Protein AF-A0A814FS42-F1 (afdb_monomer_lite)

pLDDT: mean 75.24, std 11.7, range [48.12, 96.56]

InterPro domains:
  IPR013122 Polycystin cation channel, PKD1/PKD2 [PF08016] (1-52)
  IPR051223 Polycystin [PTHR10877] (2-88)

Secondary structure (DSSP, 8-state):
-HHHHHTT---HHHHHHH-TTHHHHHHHHHHHIIIIIIHHHHHHHHHHHHHHHHHHHHHHHHHHHHHHHHHHHHHHHHHT-S-HHHHHHHHHHHHHHHHHHHHHHHTHHHHHHHHHHHHHHHHTT-

Structure (mmCIF, N/CA/C/O backbone):
data_AF-A0A814FS42-F1
#
_entry.id   AF-A0A814FS42-F1
#
loop_
_atom_site.group_PDB
_atom_site.id
_atom_site.type_symbol
_atom_site.label_atom_id
_atom_site.label_alt_id
_atom_site.label_comp_id
_atom_site.label_asym_id
_atom_site.label_entity_id
_atom_site.label_seq_id
_atom_site.pdbx_PDB_ins_code
_atom_site.Cartn_x
_atom_site.Cartn_y
_atom_site.Cartn_z
_atom_site.occupancy
_atom_site.B_iso_or_equiv
_atom_site.auth_seq_id
_atom_site.auth_comp_id
_atom_site.auth_asym_id
_atom_site.auth_atom_id
_atom_site.pdbx_PDB_model_num
ATOM 1 N N . MET A 1 1 ? -0.238 0.797 -25.399 1.00 57.72 1 MET A N 1
ATOM 2 C CA . MET A 1 1 ? 1.061 1.499 -25.461 1.00 57.72 1 MET A CA 1
ATOM 3 C C . MET A 1 1 ? 1.673 1.774 -24.086 1.00 57.72 1 MET A C 1
ATOM 5 O O . MET A 1 1 ? 2.532 1.000 -23.703 1.00 57.72 1 MET A O 1
ATOM 9 N N . LEU A 1 2 ? 1.257 2.773 -23.291 1.00 61.62 2 LEU A N 1
ATOM 10 C CA . LEU A 1 2 ? 1.994 3.112 -22.047 1.00 61.62 2 LEU A CA 1
ATOM 11 C C . LEU A 1 2 ? 1.881 2.041 -20.936 1.00 61.62 2 LEU A C 1
ATOM 13 O O . LEU A 1 2 ? 2.862 1.734 -20.269 1.00 61.62 2 LEU A O 1
ATOM 17 N N . PHE A 1 3 ? 0.716 1.395 -20.813 1.00 67.50 3 PHE A N 1
ATOM 18 C CA . PHE A 1 3 ? 0.487 0.284 -19.873 1.00 67.50 3 PHE A CA 1
ATOM 19 C C . PHE A 1 3 ? 1.279 -0.991 -20.226 1.00 67.50 3 PHE A C 1
ATOM 21 O O . PHE A 1 3 ? 1.720 -1.721 -19.343 1.00 67.50 3 PHE A O 1
ATOM 28 N N . GLU A 1 4 ? 1.518 -1.247 -21.517 1.00 71.94 4 GLU A N 1
ATOM 29 C CA . GLU A 1 4 ? 2.319 -2.395 -21.974 1.00 71.94 4 GLU A CA 1
ATOM 30 C C . GLU A 1 4 ? 3.800 -2.221 -21.630 1.00 71.94 4 GLU A C 1
ATOM 32 O O . GLU A 1 4 ? 4.453 -3.186 -21.240 1.00 71.94 4 GLU A O 1
ATOM 37 N N . MET A 1 5 ? 4.305 -0.983 -21.670 1.00 67.38 5 MET A N 1
ATOM 38 C CA . MET A 1 5 ? 5.655 -0.660 -21.200 1.00 67.38 5 MET A CA 1
ATOM 39 C C . MET A 1 5 ? 5.803 -0.903 -19.694 1.00 67.38 5 MET A C 1
ATOM 41 O O . MET A 1 5 ? 6.840 -1.391 -19.253 1.00 67.38 5 MET A O 1
ATOM 45 N N . THR A 1 6 ? 4.758 -0.635 -18.902 1.00 67.81 6 THR A N 1
ATOM 46 C CA . THR A 1 6 ? 4.747 -0.944 -17.461 1.00 67.81 6 THR A CA 1
ATOM 47 C C . THR A 1 6 ? 4.729 -2.453 -17.192 1.00 67.81 6 THR A C 1
ATOM 49 O O . THR A 1 6 ? 5.344 -2.915 -16.237 1.00 67.81 6 THR A O 1
ATOM 52 N N . LEU A 1 7 ? 4.075 -3.226 -18.065 1.00 74.06 7 LEU A N 1
ATOM 53 C CA . LEU A 1 7 ? 4.067 -4.696 -18.074 1.00 74.06 7 LEU A CA 1
ATOM 54 C C . LEU A 1 7 ? 5.338 -5.319 -18.675 1.00 74.06 7 LEU A C 1
ATOM 56 O O . LEU A 1 7 ? 5.391 -6.536 -18.846 1.00 74.06 7 LEU A O 1
ATOM 60 N N . MET A 1 8 ? 6.352 -4.513 -19.009 1.00 65.88 8 MET A N 1
ATOM 61 C CA . MET A 1 8 ? 7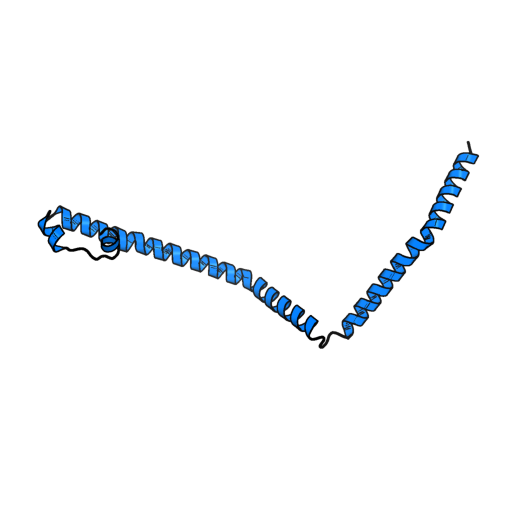.606 -4.974 -19.612 1.00 65.88 8 MET A CA 1
ATOM 62 C C . MET A 1 8 ? 7.444 -5.592 -21.019 1.00 65.88 8 MET A C 1
ATOM 64 O O . MET A 1 8 ? 8.339 -6.280 -21.501 1.00 65.88 8 MET A O 1
ATOM 68 N N . LYS A 1 9 ? 6.325 -5.336 -21.713 1.00 68.06 9 LYS A N 1
ATOM 69 C CA . LYS A 1 9 ? 6.162 -5.645 -23.143 1.00 68.06 9 LYS A CA 1
ATOM 70 C C . LYS A 1 9 ? 6.632 -4.450 -23.967 1.00 68.06 9 LYS A C 1
ATOM 72 O O . LYS A 1 9 ? 5.834 -3.593 -24.339 1.00 68.06 9 LYS 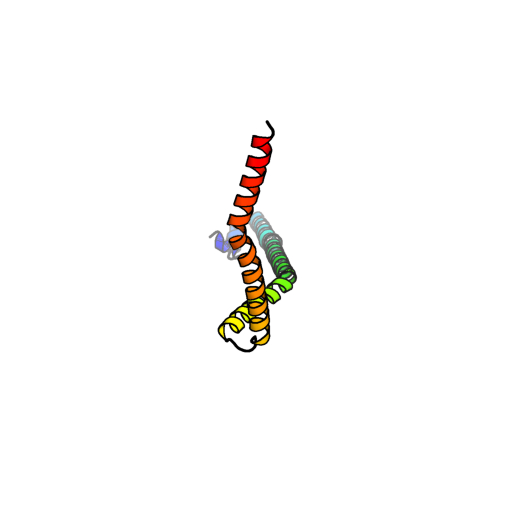A O 1
ATOM 77 N N . PHE A 1 10 ? 7.925 -4.400 -24.257 1.00 71.19 10 PHE A N 1
ATOM 78 C CA . PHE A 1 10 ? 8.509 -3.458 -25.214 1.00 71.19 10 PHE A CA 1
ATOM 79 C C . PHE A 1 10 ? 9.312 -4.219 -26.270 1.00 71.19 10 PHE A C 1
ATOM 81 O O . PHE A 1 10 ? 9.833 -5.307 -26.019 1.00 71.19 10 PHE A O 1
ATOM 88 N N . ASP A 1 11 ? 9.404 -3.631 -27.458 1.00 72.19 11 ASP A N 1
ATOM 89 C CA . ASP A 1 11 ? 10.219 -4.146 -28.550 1.00 72.19 11 ASP A CA 1
ATOM 90 C C . ASP A 1 11 ? 11.618 -3.519 -28.472 1.00 72.19 11 ASP A C 1
ATOM 92 O O . ASP A 1 11 ? 11.810 -2.338 -28.763 1.00 72.19 11 ASP A O 1
ATOM 96 N N . VAL A 1 12 ? 12.594 -4.310 -28.020 1.00 69.31 12 VAL A N 1
ATOM 97 C CA . VAL A 1 12 ? 13.993 -3.875 -27.856 1.00 69.31 12 VAL A CA 1
ATOM 98 C C . VAL A 1 12 ? 14.631 -3.528 -29.203 1.00 69.31 12 VAL A C 1
ATOM 100 O O . VAL A 1 12 ? 15.499 -2.658 -29.264 1.00 69.31 12 VAL A O 1
ATOM 103 N N . TYR A 1 13 ? 14.188 -4.169 -30.287 1.00 75.38 13 TYR A N 1
ATOM 104 C CA . TYR A 1 13 ? 14.771 -3.984 -31.613 1.00 75.38 13 TYR A CA 1
ATOM 105 C C . TYR A 1 13 ? 14.436 -2.607 -32.184 1.00 75.38 13 TYR A C 1
ATOM 107 O O . TYR A 1 13 ? 15.315 -1.949 -32.729 1.00 75.38 13 TYR A O 1
ATOM 115 N N . GLN A 1 14 ? 13.211 -2.123 -31.962 1.00 74.00 14 GLN A N 1
ATOM 116 C CA . GLN A 1 14 ? 12.804 -0.774 -32.374 1.00 74.00 14 GLN A CA 1
ATOM 117 C C . GLN A 1 14 ? 13.556 0.327 -31.613 1.00 74.00 14 GLN A C 1
ATOM 119 O O . GLN A 1 14 ? 13.770 1.414 -32.142 1.00 74.00 14 GLN A O 1
ATOM 124 N N . LEU A 1 15 ? 13.974 0.055 -30.373 1.00 72.50 15 LEU A N 1
ATOM 125 C CA . LEU A 1 15 ? 14.711 1.020 -29.560 1.00 72.50 15 LEU A CA 1
ATOM 126 C C . LEU A 1 15 ? 16.191 1.119 -29.963 1.00 72.50 15 LEU A C 1
ATOM 128 O O . LEU A 1 15 ? 16.752 2.211 -29.957 1.00 72.50 15 LEU A O 1
ATOM 132 N N . LEU A 1 16 ? 16.802 -0.011 -30.332 1.00 73.94 16 LEU A N 1
ATOM 133 C CA . LEU A 1 16 ? 18.165 -0.072 -30.874 1.00 73.94 16 LEU A CA 1
ATOM 134 C C . LEU A 1 16 ? 18.281 0.587 -32.252 1.00 73.94 16 LEU A C 1
ATOM 136 O O . LEU A 1 16 ? 19.312 1.184 -32.546 1.00 73.94 16 LEU A O 1
ATOM 140 N N . ASP A 1 17 ? 17.235 0.475 -33.073 1.00 78.56 17 ASP A N 1
ATOM 141 C CA . ASP A 1 17 ? 17.191 1.050 -34.422 1.00 78.56 17 ASP A CA 1
ATOM 142 C C . ASP A 1 17 ? 17.052 2.586 -34.401 1.00 78.56 17 ASP A C 1
ATOM 144 O O . ASP A 1 17 ? 17.532 3.271 -35.301 1.00 78.56 17 ASP A O 1
ATOM 148 N N . ALA A 1 18 ? 16.443 3.144 -33.346 1.00 78.44 18 ALA A N 1
ATOM 149 C CA . ALA A 1 18 ? 16.270 4.588 -33.183 1.00 78.44 18 ALA A CA 1
ATOM 150 C C . ALA A 1 18 ? 17.539 5.301 -32.678 1.00 78.44 18 ALA A C 1
ATOM 152 O O . ALA A 1 18 ? 17.961 6.289 -33.276 1.00 78.44 18 ALA A O 1
ATOM 153 N N . ASP A 1 19 ? 18.142 4.822 -31.581 1.00 77.81 19 ASP A N 1
ATOM 154 C CA . ASP A 1 19 ? 19.446 5.304 -31.109 1.00 77.81 19 ASP A CA 1
ATOM 155 C C . ASP A 1 19 ? 20.214 4.183 -30.375 1.00 77.81 19 ASP A C 1
ATOM 157 O O . ASP A 1 19 ? 19.777 3.720 -29.311 1.00 77.81 19 ASP A O 1
ATOM 161 N N . PRO A 1 20 ? 21.377 3.753 -30.895 1.00 79.44 20 PRO A N 1
ATOM 162 C CA . PRO A 1 20 ? 22.090 2.581 -30.395 1.00 79.44 20 PRO A CA 1
ATOM 163 C C . PRO A 1 20 ? 22.791 2.794 -29.045 1.00 79.44 20 PRO A C 1
ATOM 165 O O . PRO A 1 20 ? 23.219 1.815 -28.435 1.00 79.44 20 PRO A O 1
ATOM 168 N N . ILE A 1 21 ? 22.928 4.035 -28.563 1.00 81.44 21 ILE A N 1
ATOM 169 C CA . ILE A 1 21 ? 23.616 4.345 -27.298 1.00 81.44 21 ILE A CA 1
ATOM 170 C C . ILE A 1 21 ? 22.616 4.834 -26.252 1.00 81.44 21 ILE A C 1
ATOM 172 O O . ILE A 1 21 ? 22.578 4.318 -25.133 1.00 81.44 21 ILE A O 1
ATOM 176 N N . LEU A 1 22 ? 21.789 5.817 -26.603 1.00 82.75 22 LEU A N 1
ATOM 177 C CA . LEU A 1 22 ? 20.853 6.433 -25.670 1.00 82.75 22 LEU A CA 1
ATOM 178 C C . LEU A 1 22 ? 19.672 5.502 -25.357 1.00 82.75 22 LEU A C 1
ATOM 180 O O . LEU A 1 22 ? 19.218 5.453 -24.212 1.00 82.75 22 LEU A O 1
ATOM 184 N N . GLY A 1 23 ? 19.229 4.709 -26.339 1.00 81.50 23 GLY A N 1
ATOM 185 C CA . GLY A 1 23 ? 18.145 3.737 -26.190 1.00 81.50 23 GLY A CA 1
ATOM 186 C C . GLY A 1 23 ? 18.403 2.719 -25.070 1.00 81.50 23 GLY A C 1
ATOM 187 O O . GLY A 1 23 ? 17.636 2.681 -24.103 1.00 81.50 23 GLY A O 1
ATOM 188 N N . PRO A 1 24 ? 19.502 1.941 -25.123 1.00 83.31 24 PRO A N 1
ATOM 189 C CA . PRO A 1 24 ? 19.842 0.965 -24.085 1.00 83.31 24 PRO A CA 1
ATOM 190 C C . PRO A 1 24 ? 20.033 1.577 -22.690 1.00 83.31 24 PRO A C 1
ATOM 192 O O . PRO A 1 24 ? 19.652 0.963 -21.694 1.00 83.31 24 PRO A O 1
ATOM 195 N N . ILE A 1 25 ? 20.587 2.793 -22.599 1.00 87.94 25 ILE A N 1
ATOM 196 C CA . ILE A 1 25 ? 20.815 3.484 -21.320 1.00 87.94 25 ILE A CA 1
ATOM 197 C C . ILE A 1 25 ? 19.487 3.897 -20.682 1.00 87.94 25 ILE A C 1
ATOM 199 O O . ILE A 1 25 ? 19.227 3.559 -19.525 1.00 87.94 25 ILE A O 1
ATOM 203 N N . CYS A 1 26 ? 18.624 4.593 -21.427 1.00 85.00 26 CYS A N 1
ATOM 204 C CA . CYS A 1 26 ? 17.305 4.998 -20.940 1.00 85.00 26 CYS A CA 1
ATOM 205 C C . CYS A 1 26 ? 16.453 3.784 -20.561 1.00 85.00 26 CYS A C 1
ATOM 207 O O . CYS A 1 26 ? 15.763 3.796 -19.543 1.00 85.00 26 CYS A O 1
ATOM 209 N N . PHE A 1 27 ? 16.556 2.714 -21.342 1.00 83.38 27 PHE A N 1
ATOM 210 C CA . PHE A 1 27 ? 15.885 1.455 -21.081 1.00 83.38 27 PHE A CA 1
ATOM 211 C C . PHE A 1 27 ? 16.369 0.761 -19.804 1.00 83.38 27 PHE A C 1
ATOM 213 O O . PHE A 1 27 ? 15.558 0.356 -18.970 1.00 83.38 27 PHE A O 1
ATOM 220 N N . SER A 1 28 ? 17.686 0.674 -19.612 1.00 85.75 28 SER A N 1
ATOM 221 C CA . SER A 1 28 ? 18.271 0.101 -18.401 1.00 85.75 28 SER A CA 1
ATOM 222 C C . SER A 1 28 ? 17.885 0.904 -17.161 1.00 85.75 28 SER A C 1
ATOM 224 O O . SER A 1 28 ? 17.569 0.312 -16.131 1.00 85.75 28 SER A O 1
ATOM 226 N N . LEU A 1 29 ? 17.885 2.237 -17.246 1.00 88.31 29 LEU A N 1
ATOM 227 C CA . LEU A 1 29 ? 17.450 3.101 -16.149 1.00 88.31 29 LEU A CA 1
ATOM 228 C C . LEU A 1 29 ? 15.959 2.928 -15.856 1.00 88.31 29 LEU A C 1
ATOM 230 O O . LEU A 1 29 ? 15.584 2.812 -14.695 1.00 88.31 29 LEU A O 1
ATOM 234 N N . PHE A 1 30 ? 15.119 2.834 -16.888 1.00 85.69 30 PHE A N 1
ATOM 235 C CA . PHE A 1 30 ? 13.687 2.596 -16.727 1.00 85.69 30 PHE A CA 1
ATOM 236 C C . PHE A 1 30 ? 13.403 1.258 -16.031 1.00 85.69 30 PHE A C 1
ATOM 238 O O . PHE A 1 30 ? 12.671 1.225 -15.040 1.00 85.69 30 PHE A O 1
ATOM 245 N N . ILE A 1 31 ? 14.029 0.166 -16.487 1.00 85.69 31 ILE A N 1
ATOM 246 C CA . ILE A 1 31 ? 13.919 -1.139 -15.820 1.00 85.69 31 ILE A CA 1
ATOM 247 C C . ILE A 1 31 ? 14.428 -1.046 -14.388 1.00 85.69 31 ILE A C 1
ATOM 249 O O . ILE A 1 31 ? 13.774 -1.557 -13.480 1.00 85.69 31 ILE A O 1
ATOM 253 N N . PHE A 1 32 ? 15.564 -0.384 -14.168 1.00 89.69 32 PHE A N 1
ATOM 254 C CA . PHE A 1 32 ? 16.123 -0.242 -12.835 1.00 89.69 32 PHE A CA 1
ATOM 255 C C . PHE A 1 32 ? 15.145 0.473 -11.892 1.00 89.69 32 PHE A C 1
ATOM 257 O O . PHE A 1 32 ? 14.862 -0.009 -10.797 1.00 89.69 32 PHE A O 1
ATOM 264 N N . THR A 1 33 ? 14.553 1.583 -12.329 1.00 88.56 33 THR A N 1
ATOM 265 C CA . THR A 1 33 ? 13.570 2.322 -11.536 1.00 88.56 33 THR A CA 1
ATOM 266 C C . THR A 1 33 ? 12.316 1.489 -11.263 1.00 88.56 33 THR A C 1
ATOM 268 O O . THR A 1 33 ? 11.897 1.387 -10.112 1.00 88.56 33 THR A O 1
ATOM 271 N N . ILE A 1 34 ? 11.727 0.840 -12.268 1.00 87.25 34 ILE A N 1
ATOM 272 C CA . ILE A 1 34 ? 10.489 0.069 -12.071 1.00 87.25 34 ILE A CA 1
ATOM 273 C C . ILE A 1 34 ? 10.730 -1.176 -11.204 1.00 87.25 34 ILE A C 1
ATOM 275 O O . ILE A 1 34 ? 9.987 -1.435 -10.255 1.00 87.25 34 ILE A O 1
ATOM 279 N N . VAL A 1 35 ? 11.779 -1.945 -11.490 1.00 85.44 35 VAL A N 1
ATOM 280 C CA . VAL A 1 35 ? 12.036 -3.210 -10.793 1.00 85.44 35 VAL A CA 1
ATOM 281 C C . VAL A 1 35 ? 12.610 -2.973 -9.403 1.00 85.44 35 VAL A C 1
ATOM 283 O O . VAL A 1 35 ? 12.168 -3.616 -8.461 1.00 85.44 35 VAL A O 1
ATOM 286 N N . PHE A 1 36 ? 13.563 -2.058 -9.228 1.00 87.50 36 PHE A N 1
ATOM 287 C CA . PHE A 1 36 ? 14.202 -1.886 -7.922 1.00 87.50 36 PHE A CA 1
ATOM 288 C C . PHE A 1 36 ? 13.505 -0.844 -7.061 1.00 87.50 36 PHE A C 1
ATOM 290 O O . PHE A 1 36 ? 13.334 -1.082 -5.870 1.00 87.50 36 PHE A O 1
ATOM 297 N N . VAL A 1 37 ? 13.075 0.289 -7.617 1.00 90.94 37 VAL A N 1
ATOM 298 C CA . VAL A 1 37 ? 12.454 1.350 -6.809 1.00 90.94 37 VAL A CA 1
ATOM 299 C C . VAL A 1 37 ? 10.972 1.061 -6.612 1.00 90.94 37 VAL A C 1
ATOM 301 O O . VAL A 1 37 ? 10.519 0.957 -5.471 1.00 90.94 37 VAL A O 1
ATOM 304 N N . CYS A 1 38 ? 10.215 0.866 -7.696 1.00 89.88 38 CYS A N 1
ATOM 305 C CA . CYS A 1 38 ? 8.769 0.683 -7.580 1.00 89.88 38 CYS A CA 1
ATOM 306 C C . CYS A 1 38 ? 8.407 -0.639 -6.890 1.00 89.88 38 CYS A C 1
ATOM 308 O O . CYS A 1 38 ? 7.633 -0.601 -5.935 1.00 89.88 38 CYS A O 1
ATOM 310 N N . MET A 1 39 ? 8.975 -1.791 -7.280 1.00 89.00 39 MET A N 1
ATOM 311 C CA . MET A 1 39 ? 8.628 -3.055 -6.599 1.00 89.00 39 MET A CA 1
ATOM 312 C C . MET A 1 39 ? 9.041 -3.060 -5.129 1.00 89.00 39 MET A C 1
ATOM 314 O O . MET A 1 39 ? 8.256 -3.491 -4.288 1.00 89.00 39 MET A O 1
ATOM 318 N N . THR A 1 40 ? 10.224 -2.544 -4.782 1.00 92.25 40 THR A N 1
ATOM 319 C CA . THR A 1 40 ? 10.651 -2.483 -3.373 1.00 92.25 40 THR A CA 1
ATOM 320 C C . THR A 1 40 ? 9.741 -1.569 -2.557 1.00 92.25 40 THR A C 1
ATOM 322 O O . THR A 1 40 ? 9.385 -1.910 -1.428 1.00 92.25 40 THR A O 1
ATOM 325 N N . MET A 1 41 ? 9.294 -0.447 -3.127 1.00 94.06 41 MET A N 1
ATOM 326 C CA . MET A 1 41 ? 8.312 0.428 -2.488 1.00 94.06 41 MET A CA 1
ATOM 327 C C . MET A 1 41 ? 6.964 -0.281 -2.301 1.00 94.06 41 MET A C 1
ATOM 329 O O . MET A 1 41 ? 6.417 -0.253 -1.200 1.00 94.06 41 MET A O 1
ATOM 333 N N . PHE A 1 42 ? 6.455 -0.977 -3.322 1.00 93.25 42 PHE A N 1
ATOM 334 C CA . PHE A 1 42 ? 5.215 -1.750 -3.210 1.00 93.25 42 PHE A CA 1
ATOM 335 C C . PHE A 1 42 ? 5.312 -2.847 -2.147 1.00 93.25 42 PHE A C 1
ATOM 337 O O . PHE A 1 42 ? 4.428 -2.951 -1.298 1.00 93.25 42 PHE A O 1
ATOM 344 N N . ILE A 1 43 ? 6.396 -3.625 -2.142 1.00 94.06 43 ILE A N 1
ATOM 345 C CA . ILE A 1 43 ? 6.631 -4.676 -1.143 1.00 94.06 43 ILE A CA 1
ATOM 346 C C . ILE A 1 43 ? 6.697 -4.069 0.261 1.00 94.06 43 ILE A C 1
ATOM 348 O O . ILE A 1 43 ? 6.104 -4.615 1.191 1.00 94.06 43 ILE A O 1
ATOM 352 N N . THR A 1 44 ? 7.365 -2.924 0.416 1.00 96.56 44 THR A N 1
ATOM 353 C CA . THR A 1 44 ? 7.463 -2.219 1.701 1.00 96.56 44 THR A CA 1
ATOM 354 C C . THR A 1 44 ? 6.089 -1.779 2.191 1.00 96.56 44 THR A C 1
ATOM 356 O O . THR A 1 44 ? 5.729 -2.078 3.326 1.00 96.56 44 THR A O 1
ATOM 359 N N . ILE A 1 45 ? 5.288 -1.144 1.331 1.00 95.56 45 ILE A N 1
ATOM 360 C CA . ILE A 1 45 ? 3.933 -0.696 1.670 1.00 95.56 45 ILE A CA 1
ATOM 361 C C . ILE A 1 45 ? 3.048 -1.887 2.043 1.00 95.56 45 ILE A C 1
ATOM 363 O O . ILE A 1 45 ? 2.366 -1.842 3.065 1.00 95.56 45 ILE A O 1
ATOM 367 N N . ILE A 1 46 ? 3.054 -2.962 1.252 1.00 95.62 46 ILE A N 1
ATOM 368 C CA . ILE A 1 46 ? 2.250 -4.161 1.531 1.00 95.62 46 ILE A CA 1
ATOM 369 C C . ILE A 1 46 ? 2.672 -4.784 2.865 1.00 95.62 46 ILE A C 1
ATOM 371 O O . ILE A 1 46 ? 1.820 -5.102 3.694 1.00 95.62 46 ILE A O 1
ATOM 375 N N . SER A 1 47 ? 3.978 -4.925 3.093 1.00 94.31 47 SER A N 1
ATOM 376 C CA . SER A 1 47 ? 4.528 -5.483 4.330 1.00 94.31 47 SER A CA 1
ATOM 377 C C . SER A 1 47 ? 4.166 -4.634 5.549 1.00 94.31 47 SER A C 1
ATOM 379 O O . SER A 1 47 ? 3.758 -5.173 6.581 1.00 94.31 47 SER A O 1
ATOM 381 N N . ASP A 1 48 ? 4.247 -3.309 5.435 1.00 95.19 48 ASP A N 1
ATOM 382 C CA . ASP A 1 48 ? 3.917 -2.403 6.530 1.00 95.19 48 ASP A CA 1
ATOM 383 C C . ASP A 1 48 ? 2.417 -2.418 6.849 1.00 95.19 48 ASP A C 1
ATOM 385 O O . ASP A 1 48 ? 2.033 -2.615 8.001 1.00 95.19 48 ASP A O 1
ATOM 389 N N . ASN A 1 49 ? 1.557 -2.378 5.827 1.00 94.75 49 ASN A N 1
ATOM 390 C CA . ASN A 1 49 ? 0.113 -2.551 6.006 1.00 94.75 49 ASN A CA 1
ATOM 391 C C . ASN A 1 49 ? -0.220 -3.901 6.655 1.00 94.75 49 ASN A C 1
ATOM 393 O O . ASN A 1 49 ? -1.036 -3.969 7.576 1.00 94.75 49 ASN A O 1
ATOM 397 N N . PHE A 1 50 ? 0.441 -4.980 6.234 1.00 90.88 50 PHE A N 1
ATOM 398 C CA . PHE A 1 50 ? 0.232 -6.295 6.833 1.00 90.88 50 PHE A CA 1
ATOM 399 C C . PHE A 1 50 ? 0.669 -6.332 8.304 1.00 90.88 50 PHE A C 1
ATOM 401 O O . PHE A 1 50 ? -0.020 -6.919 9.141 1.00 90.88 50 PHE A O 1
ATOM 408 N N . ARG A 1 51 ? 1.779 -5.667 8.658 1.00 91.25 51 ARG A N 1
ATOM 409 C CA . ARG A 1 51 ? 2.222 -5.513 10.056 1.00 91.25 51 ARG A CA 1
ATOM 410 C C . ARG A 1 51 ? 1.220 -4.711 10.879 1.00 91.25 51 ARG A C 1
ATOM 412 O O . ARG A 1 51 ? 0.907 -5.130 11.992 1.00 91.25 51 ARG A O 1
ATOM 419 N N . VAL A 1 52 ? 0.689 -3.616 10.338 1.00 90.88 52 VAL A N 1
ATOM 420 C CA . VAL A 1 52 ? -0.338 -2.787 10.988 1.00 90.88 52 VAL A CA 1
ATOM 421 C C . VAL A 1 52 ? -1.586 -3.620 11.275 1.00 90.88 52 VAL A C 1
ATOM 423 O O . VAL A 1 52 ? -2.023 -3.693 12.422 1.00 90.88 52 VAL A O 1
ATOM 426 N N . VAL A 1 53 ? -2.121 -4.328 10.276 1.00 87.69 53 VAL A N 1
ATOM 427 C CA . VAL A 1 53 ? -3.296 -5.201 10.446 1.00 87.69 53 VAL A CA 1
ATOM 428 C C . VAL A 1 53 ? -3.018 -6.312 11.458 1.00 87.69 53 VAL A C 1
ATOM 430 O O . VAL A 1 53 ? -3.814 -6.532 12.369 1.00 87.69 53 VAL A O 1
ATOM 433 N N . ARG A 1 54 ? -1.865 -6.983 11.365 1.00 83.69 54 ARG A N 1
ATOM 434 C CA . ARG A 1 54 ? -1.490 -8.049 12.304 1.00 83.69 54 ARG A CA 1
ATOM 435 C C . ARG A 1 54 ? -1.361 -7.543 13.740 1.00 83.69 54 ARG A C 1
ATOM 437 O O . ARG A 1 54 ? -1.752 -8.251 14.666 1.00 83.69 54 ARG A O 1
ATOM 444 N N . ASN A 1 55 ? -0.817 -6.348 13.942 1.00 83.00 55 ASN A N 1
ATOM 445 C CA . ASN A 1 55 ? -0.718 -5.740 15.265 1.00 83.00 55 ASN A CA 1
ATOM 446 C C . ASN A 1 55 ? -2.100 -5.351 15.795 1.00 83.00 55 ASN A C 1
ATOM 448 O O . ASN A 1 55 ? -2.406 -5.669 16.940 1.00 83.00 55 ASN A O 1
ATOM 452 N N . ASN A 1 56 ? -2.963 -4.773 14.956 1.00 77.12 56 ASN A N 1
ATOM 453 C CA . ASN A 1 56 ? -4.349 -4.487 15.322 1.00 77.12 56 ASN A CA 1
ATOM 454 C C . ASN A 1 56 ? -5.109 -5.758 15.728 1.00 77.12 56 ASN A C 1
ATOM 456 O O . ASN A 1 56 ? -5.816 -5.734 16.724 1.00 77.12 56 ASN A O 1
ATOM 460 N N . LEU A 1 57 ? -4.914 -6.892 15.047 1.00 70.25 57 LEU A N 1
ATOM 461 C CA . LEU A 1 57 ? -5.503 -8.178 15.450 1.00 70.25 57 LEU A CA 1
ATOM 462 C C . LEU A 1 57 ? -4.962 -8.695 16.792 1.00 70.25 57 LEU A C 1
ATOM 464 O O . LEU A 1 57 ? -5.709 -9.271 17.576 1.00 70.25 57 LEU A O 1
ATOM 468 N N . LYS A 1 58 ? -3.675 -8.478 17.093 1.00 62.69 58 LYS A N 1
ATOM 469 C CA . LYS A 1 58 ? -3.105 -8.825 18.407 1.00 62.69 58 LYS A CA 1
ATOM 470 C C . LYS A 1 58 ? -3.684 -7.965 19.534 1.00 62.69 58 LYS A C 1
ATOM 472 O O . LYS A 1 58 ? -3.952 -8.496 20.604 1.00 62.69 58 LYS A O 1
ATOM 477 N N . PHE A 1 59 ? -3.911 -6.672 19.296 1.00 59.38 59 PHE A N 1
ATOM 478 C CA . PHE A 1 59 ? -4.612 -5.800 20.248 1.00 59.38 59 PHE A CA 1
ATOM 479 C C . PHE A 1 59 ? -6.110 -6.146 20.349 1.00 59.38 59 PHE A C 1
ATOM 481 O O . PHE A 1 59 ? -6.674 -6.147 21.442 1.00 59.38 59 PHE A O 1
ATOM 488 N N . ASN A 1 60 ? -6.733 -6.533 19.233 1.00 54.09 60 ASN A N 1
ATOM 489 C CA . ASN A 1 60 ? -8.135 -6.940 19.156 1.00 54.09 60 ASN A CA 1
ATOM 490 C C . ASN A 1 60 ? -8.401 -8.382 19.603 1.00 54.09 60 ASN A C 1
ATOM 492 O O . ASN A 1 60 ? -9.561 -8.757 19.695 1.00 54.09 60 ASN A O 1
ATOM 496 N N . HIS A 1 61 ? -7.397 -9.179 19.980 1.00 55.03 61 HIS A N 1
ATOM 497 C CA . HIS A 1 61 ? -7.635 -10.500 20.580 1.00 55.03 61 HIS A CA 1
ATOM 498 C C . HIS A 1 61 ? -8.493 -10.402 21.859 1.00 55.03 61 HIS A C 1
ATOM 500 O O . HIS A 1 61 ? -9.303 -11.282 22.150 1.00 55.03 61 HIS A O 1
ATOM 506 N N . ASN A 1 62 ? -8.387 -9.279 22.581 1.00 56.91 62 ASN A N 1
ATOM 507 C CA . ASN A 1 62 ? -9.277 -8.944 23.695 1.00 56.91 62 ASN A CA 1
ATOM 508 C C . ASN A 1 62 ? -10.700 -8.566 23.238 1.00 56.91 62 ASN A C 1
ATOM 510 O O . ASN A 1 62 ? -11.653 -8.781 23.985 1.00 56.91 62 ASN A O 1
ATOM 514 N N . HIS A 1 63 ? -10.860 -8.011 22.033 1.00 58.12 63 HIS A N 1
ATOM 515 C CA . HIS A 1 63 ? -12.153 -7.695 21.416 1.00 58.12 63 HIS A CA 1
ATOM 516 C C . HIS A 1 63 ? -12.835 -8.941 20.830 1.00 58.12 63 HIS A C 1
ATOM 518 O O . HIS A 1 63 ? -14.037 -9.102 21.013 1.00 58.12 63 HIS A O 1
ATOM 524 N N . ASP A 1 64 ? -12.097 -9.863 20.211 1.00 60.03 64 ASP A N 1
ATOM 525 C CA . ASP A 1 64 ? -12.650 -11.109 19.660 1.00 60.03 64 ASP A CA 1
ATOM 526 C C . ASP A 1 64 ? -13.232 -11.998 20.772 1.00 60.03 64 ASP A C 1
ATOM 528 O O . ASP A 1 64 ? -14.340 -12.522 20.648 1.00 60.03 64 ASP A O 1
ATOM 532 N N . GLN A 1 65 ? -12.552 -12.079 21.923 1.00 62.41 65 GLN A N 1
ATOM 533 C CA . GLN A 1 65 ? -13.080 -12.719 23.137 1.00 62.41 65 GLN A CA 1
ATOM 534 C C . GLN A 1 65 ? -14.387 -12.063 23.619 1.00 62.41 65 GLN A C 1
ATOM 536 O O . GLN A 1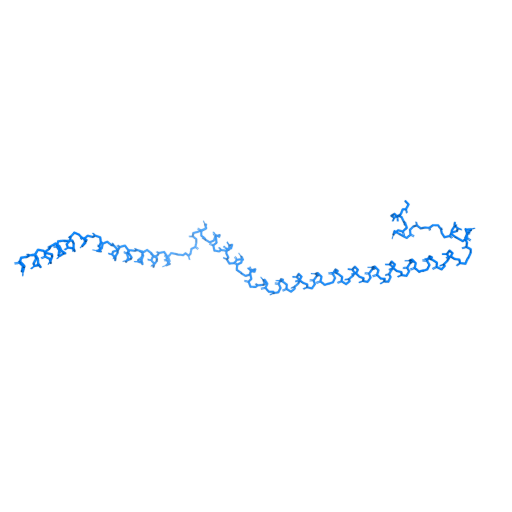 65 ? -15.307 -12.755 24.059 1.00 62.41 65 GLN A O 1
ATOM 541 N N . GLN A 1 66 ? -14.491 -10.734 23.529 1.00 64.00 66 GLN A N 1
ATOM 542 C CA . GLN A 1 66 ? -15.702 -10.001 23.906 1.00 64.00 66 GLN A CA 1
ATOM 543 C C . GLN A 1 66 ? -16.844 -10.219 22.911 1.00 64.00 66 GLN A C 1
ATOM 545 O O . GLN A 1 66 ? -17.979 -10.411 23.339 1.00 64.00 66 GLN A O 1
ATOM 550 N N . ILE A 1 67 ? -16.563 -10.248 21.606 1.00 73.50 67 ILE A N 1
ATOM 551 C CA . ILE A 1 67 ? -17.575 -10.469 20.565 1.00 73.50 67 ILE A CA 1
ATOM 552 C C . ILE A 1 67 ? -18.139 -11.891 20.666 1.00 73.50 67 ILE A C 1
ATOM 554 O O . ILE A 1 67 ? -19.357 -12.064 20.629 1.00 73.50 67 ILE A O 1
ATOM 558 N N . VAL A 1 68 ? -17.292 -12.903 20.885 1.00 76.38 68 VAL A N 1
ATOM 559 C CA . VAL A 1 68 ? -17.745 -14.291 21.080 1.00 76.38 68 VAL A CA 1
ATOM 560 C C . VAL A 1 68 ? -18.572 -14.427 22.361 1.00 76.38 68 VAL A C 1
ATOM 562 O O . VAL A 1 68 ? -19.640 -15.035 22.327 1.00 76.38 68 VAL A O 1
ATOM 565 N N . ARG A 1 69 ? -18.155 -13.802 23.474 1.00 73.62 69 ARG A N 1
ATOM 566 C CA . ARG A 1 69 ? -18.957 -13.754 24.714 1.00 73.62 69 ARG A CA 1
ATOM 567 C C . ARG A 1 69 ? -20.288 -13.028 24.513 1.00 73.62 69 ARG A C 1
ATOM 569 O O . ARG A 1 69 ? -21.305 -13.482 25.024 1.00 73.62 69 ARG A O 1
ATOM 576 N N . PHE A 1 70 ? -20.314 -11.938 23.749 1.00 77.06 70 PHE A N 1
ATOM 577 C CA . PHE A 1 70 ? -21.542 -11.210 23.428 1.00 77.06 70 PHE A CA 1
ATOM 578 C C . PHE A 1 70 ? -22.502 -12.057 22.583 1.00 77.06 70 PHE A C 1
ATOM 580 O O . PHE A 1 70 ? -23.696 -12.120 22.882 1.00 77.06 70 PHE A O 1
ATOM 587 N N . MET A 1 71 ? -21.986 -12.756 21.567 1.00 82.19 71 MET A N 1
ATOM 588 C CA . MET A 1 71 ? -22.777 -13.685 20.758 1.00 82.19 71 MET A CA 1
ATOM 589 C C . MET A 1 71 ? -23.298 -14.859 21.595 1.00 82.19 71 MET A C 1
ATOM 591 O O . MET A 1 71 ? -24.486 -15.168 21.517 1.00 82.19 71 MET A O 1
ATOM 595 N N . PHE A 1 72 ? -22.462 -15.454 22.450 1.00 80.44 72 PHE A N 1
ATOM 596 C CA . PHE A 1 72 ? -22.857 -16.546 23.343 1.00 80.44 72 PHE A CA 1
ATOM 597 C C . PHE A 1 72 ? -23.936 -16.107 24.341 1.00 80.44 72 PHE A C 1
ATOM 599 O O . PHE A 1 72 ? -24.969 -16.761 24.455 1.00 80.44 72 PHE A O 1
ATOM 606 N N . ASN A 1 73 ? -23.773 -14.940 24.971 1.00 76.88 73 ASN A N 1
ATOM 607 C CA . ASN A 1 73 ? -24.764 -14.372 25.889 1.00 76.88 73 ASN A CA 1
ATOM 608 C C . ASN A 1 73 ? -26.104 -14.084 25.196 1.00 76.88 73 ASN A C 1
ATOM 610 O O . ASN A 1 73 ? -27.166 -14.270 25.790 1.00 76.88 73 ASN A O 1
ATOM 614 N N . LYS A 1 74 ? -26.085 -13.636 23.935 1.00 80.06 74 LYS A N 1
ATOM 615 C CA . LYS A 1 74 ? -27.308 -13.380 23.163 1.00 80.06 74 LYS A CA 1
ATOM 616 C C . LYS A 1 74 ? -28.021 -14.678 22.773 1.00 80.06 74 LYS A C 1
ATOM 618 O O . LYS A 1 74 ? -29.243 -14.739 22.871 1.00 80.06 74 LYS A O 1
ATOM 623 N N . VAL A 1 75 ? -27.268 -15.710 22.393 1.00 82.38 75 VAL A N 1
ATOM 624 C CA . VAL A 1 75 ? -27.804 -17.045 22.083 1.00 82.38 75 VAL A CA 1
ATOM 625 C C . VAL A 1 75 ? -28.364 -17.717 23.338 1.00 82.38 75 VAL A C 1
ATOM 627 O O . VAL A 1 75 ? -29.480 -18.221 23.293 1.00 82.38 75 VAL A O 1
ATOM 630 N N . GLN A 1 76 ? -27.666 -17.640 24.473 1.00 76.75 76 GLN A N 1
ATOM 631 C CA . GLN A 1 76 ? -28.131 -18.187 25.753 1.00 76.75 76 GLN A CA 1
ATOM 632 C C . GLN A 1 76 ? -29.415 -17.498 26.249 1.00 76.75 76 GLN A C 1
ATOM 634 O O . GLN A 1 76 ? -30.328 -18.158 26.744 1.00 76.75 76 GLN A O 1
ATOM 639 N N . ARG A 1 77 ? -29.542 -16.176 26.047 1.00 66.75 77 ARG A N 1
ATOM 640 C CA . ARG A 1 77 ? -30.793 -15.436 26.308 1.00 66.75 77 ARG A CA 1
ATOM 641 C C . ARG A 1 77 ? -31.960 -15.916 25.447 1.00 66.75 77 ARG A C 1
ATOM 643 O O . ARG A 1 77 ? -33.098 -15.861 25.897 1.00 66.75 77 ARG A O 1
ATOM 650 N N . TRP A 1 78 ? -31.691 -16.359 24.221 1.00 74.38 78 TRP A N 1
ATOM 651 C CA . TRP A 1 78 ? -32.719 -16.872 23.314 1.00 74.38 78 TRP A CA 1
ATOM 652 C C . TRP A 1 78 ? -33.096 -18.322 23.619 1.00 74.38 78 TRP A C 1
ATOM 654 O O . TRP A 1 78 ? -34.250 -18.693 23.429 1.00 74.38 78 TRP A O 1
ATOM 664 N N . THR A 1 79 ? -32.159 -19.134 24.116 1.00 76.06 79 THR A N 1
ATOM 665 C CA . THR A 1 79 ? -32.404 -20.556 24.388 1.00 76.06 79 THR A CA 1
ATOM 666 C C . THR A 1 79 ? -32.915 -20.855 25.795 1.00 76.06 79 THR A C 1
ATOM 668 O O . THR A 1 79 ? -33.310 -21.989 26.036 1.00 76.06 79 THR A O 1
ATOM 671 N N . LYS A 1 80 ? -32.989 -19.872 26.706 1.00 59.84 80 LYS A N 1
ATOM 672 C CA . LYS A 1 80 ? -33.607 -19.997 28.047 1.00 59.84 80 LYS A CA 1
ATOM 673 C C . LYS A 1 80 ? -33.107 -21.209 28.866 1.00 59.84 80 LYS A C 1
ATOM 675 O O . LYS A 1 80 ? -33.799 -21.680 29.763 1.00 59.84 80 LYS A O 1
ATOM 680 N N . ILE A 1 81 ? -31.905 -21.709 28.570 1.00 64.31 81 ILE A N 1
ATOM 681 C CA . ILE A 1 81 ? -31.288 -22.855 29.244 1.00 64.31 81 ILE A CA 1
ATOM 682 C C . ILE A 1 81 ? -30.299 -22.319 30.281 1.00 64.31 81 ILE A C 1
ATOM 684 O O . ILE A 1 81 ? -29.267 -21.749 29.932 1.00 64.31 81 ILE A O 1
ATOM 688 N N . GLY A 1 82 ? -30.634 -22.521 31.557 1.00 60.22 82 GLY A N 1
ATOM 689 C CA . GLY A 1 82 ? -29.656 -22.544 32.648 1.00 60.22 82 GLY A CA 1
ATOM 690 C C . GLY A 1 82 ? -29.369 -21.230 33.374 1.00 60.22 82 GLY A C 1
ATOM 691 O O . GLY A 1 82 ? -28.241 -21.039 33.810 1.00 60.22 82 GLY A O 1
ATOM 692 N N . HIS A 1 83 ? -30.348 -20.334 33.535 1.00 54.44 83 HIS A N 1
ATOM 693 C CA . HIS A 1 83 ? -30.160 -19.115 34.341 1.00 54.44 83 HIS A CA 1
ATOM 694 C C . HIS A 1 83 ? -31.221 -18.924 35.434 1.00 54.44 83 HIS A C 1
ATOM 696 O O . HIS A 1 83 ? -31.454 -17.801 35.861 1.00 54.44 83 HIS A O 1
ATOM 702 N N . ASP A 1 84 ? -31.865 -20.005 35.881 1.00 55.94 84 ASP A N 1
ATOM 703 C CA . ASP A 1 84 ? -32.986 -19.959 36.838 1.00 55.94 84 ASP A CA 1
ATOM 704 C C . ASP A 1 84 ? -32.590 -19.357 38.204 1.00 55.94 84 ASP A C 1
ATOM 706 O O . ASP A 1 84 ? -33.374 -18.636 38.818 1.00 55.94 84 ASP A O 1
ATOM 710 N N . ASP A 1 85 ? -31.333 -19.530 38.629 1.00 59.12 85 ASP A N 1
ATOM 711 C CA . ASP A 1 85 ? -30.870 -19.025 39.929 1.00 59.12 85 ASP A CA 1
ATOM 712 C C . ASP A 1 85 ? -30.648 -17.503 39.960 1.00 59.12 85 ASP A C 1
ATOM 714 O O . ASP A 1 85 ? -30.902 -16.877 40.987 1.00 59.12 85 ASP A O 1
ATOM 718 N N . GLN A 1 86 ? -30.237 -16.863 38.852 1.00 58.22 86 GLN A N 1
ATOM 719 C CA . GLN A 1 86 ? -30.073 -15.399 38.866 1.00 58.22 86 GLN A CA 1
ATOM 720 C C . GLN A 1 86 ? -31.379 -14.650 38.629 1.00 58.22 86 GLN A C 1
ATOM 722 O O . GLN A 1 86 ? -31.501 -13.530 39.114 1.00 58.22 86 GLN A O 1
ATOM 727 N N . TRP A 1 87 ? -32.364 -15.228 37.928 1.00 54.16 87 TRP A N 1
ATOM 728 C CA . TRP A 1 87 ? -33.669 -14.572 37.775 1.00 54.16 87 TRP A CA 1
ATOM 729 C C . TRP A 1 87 ? -34.335 -14.335 39.132 1.00 54.16 87 TRP A C 1
ATOM 731 O O . TRP A 1 87 ? -34.857 -13.246 39.340 1.00 54.16 87 TRP A O 1
ATOM 741 N N . ARG A 1 88 ? -34.207 -15.275 40.079 1.00 58.06 88 ARG A N 1
ATOM 742 C CA . ARG A 1 88 ? -34.678 -15.099 41.463 1.00 58.06 88 ARG A CA 1
ATOM 743 C C . ARG A 1 88 ? -33.968 -13.958 42.190 1.00 58.06 88 ARG A C 1
ATOM 745 O O . ARG A 1 88 ? -34.630 -13.116 42.776 1.00 58.06 88 ARG A O 1
ATOM 752 N N . GLU A 1 89 ? -32.643 -13.865 42.085 1.00 63.16 89 GLU A N 1
ATOM 753 C CA . GLU A 1 89 ? -31.867 -12.790 42.726 1.00 63.16 89 GLU A CA 1
ATOM 754 C C . GLU A 1 89 ? -32.126 -11.409 42.086 1.00 63.16 89 GLU A C 1
ATOM 756 O O . GLU A 1 89 ? -32.123 -10.379 42.763 1.00 63.16 89 GLU A O 1
ATOM 761 N N . TYR A 1 90 ? -32.367 -11.357 40.772 1.00 66.25 90 TYR A N 1
ATOM 762 C CA . TYR A 1 90 ? -32.778 -10.126 40.095 1.00 66.25 90 TYR A CA 1
ATOM 763 C C . TYR A 1 90 ? -34.204 -9.720 40.471 1.00 66.25 90 TYR A C 1
ATOM 765 O O . TYR A 1 90 ? -34.429 -8.538 40.697 1.00 66.25 90 TYR A O 1
ATOM 773 N N . GLU A 1 91 ? -35.137 -10.665 40.570 1.00 69.62 91 GLU A N 1
ATOM 774 C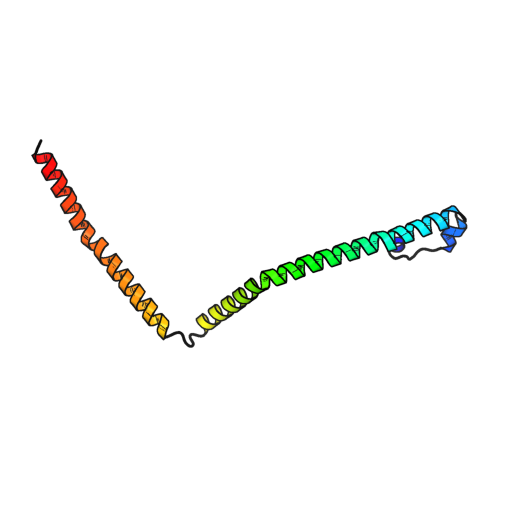 CA . GLU A 1 91 ? -36.530 -10.403 40.943 1.00 69.62 91 GLU A CA 1
ATOM 775 C C . GLU A 1 91 ? -36.658 -9.980 42.416 1.00 69.62 91 GLU A C 1
ATOM 777 O O . GLU A 1 91 ? -37.378 -9.029 42.709 1.00 69.62 91 GLU A O 1
ATOM 782 N N . GLU A 1 92 ? -35.875 -10.574 43.323 1.00 70.44 92 GLU A N 1
ATOM 783 C CA . GLU A 1 92 ? -35.782 -10.151 44.729 1.00 70.44 92 GLU A CA 1
ATOM 784 C C . GLU A 1 92 ? -35.178 -8.745 44.874 1.00 70.44 92 GLU A C 1
ATOM 786 O O . GLU A 1 92 ? -35.701 -7.920 45.626 1.00 70.44 92 GLU A O 1
ATOM 791 N N . ARG A 1 93 ? -34.113 -8.417 44.122 1.00 67.62 93 ARG A N 1
ATOM 792 C CA . ARG A 1 93 ? -33.553 -7.051 44.122 1.00 67.62 93 ARG A CA 1
ATOM 793 C C . ARG A 1 93 ? -34.499 -6.030 43.507 1.00 67.62 93 ARG A C 1
ATOM 795 O O . ARG A 1 93 ? -34.567 -4.905 43.988 1.00 67.62 93 ARG A O 1
ATOM 802 N N . ASP A 1 94 ? -35.216 -6.404 42.457 1.00 73.94 94 ASP A N 1
ATOM 803 C CA . ASP A 1 94 ? -36.168 -5.517 41.797 1.00 73.94 94 ASP A CA 1
ATOM 804 C C . ASP A 1 94 ? -37.405 -5.268 42.679 1.00 73.94 94 ASP A C 1
ATOM 806 O O . ASP A 1 94 ? -37.906 -4.147 42.726 1.00 73.94 94 ASP A O 1
ATOM 810 N N . GLN A 1 95 ? -37.846 -6.265 43.457 1.00 74.88 95 GLN A N 1
ATOM 811 C CA . GLN A 1 95 ? -38.861 -6.087 44.504 1.00 74.88 95 GLN A CA 1
ATOM 812 C C . GLN A 1 95 ? -38.377 -5.149 45.615 1.00 74.88 95 GLN A C 1
ATOM 814 O O . GLN A 1 95 ? -39.064 -4.178 45.917 1.00 74.88 95 GLN A O 1
ATOM 819 N N . GLN A 1 96 ? -37.164 -5.348 46.144 1.00 76.12 96 GLN A N 1
ATOM 820 C CA . GLN A 1 96 ? -36.593 -4.445 47.154 1.00 76.12 96 GLN A CA 1
ATOM 821 C C . GLN A 1 96 ? -36.476 -2.998 46.651 1.00 76.12 96 GLN A C 1
ATOM 823 O O . GLN A 1 96 ? -36.766 -2.058 47.390 1.00 76.12 96 GLN A O 1
ATOM 828 N N . MET A 1 97 ? -36.082 -2.801 45.388 1.00 66.56 97 MET A N 1
ATOM 829 C CA . MET A 1 97 ? -36.027 -1.468 44.784 1.00 66.56 97 MET A CA 1
ATOM 830 C C . MET A 1 97 ? -37.420 -0.850 44.622 1.00 66.56 97 MET A C 1
ATOM 832 O O . MET A 1 97 ? -37.568 0.352 44.833 1.00 66.56 97 MET A O 1
ATOM 836 N N . ARG A 1 98 ? -38.447 -1.639 44.277 1.00 71.19 98 ARG A N 1
ATOM 837 C CA . ARG A 1 98 ? -39.831 -1.146 44.198 1.00 71.19 98 ARG A CA 1
ATOM 838 C C . ARG A 1 98 ? -40.357 -0.728 45.563 1.00 71.19 98 ARG A C 1
ATOM 840 O O . ARG A 1 98 ? -40.885 0.373 45.658 1.00 71.19 98 ARG A O 1
ATOM 847 N N . ASP A 1 99 ? -40.149 -1.534 46.598 1.00 68.25 99 ASP A N 1
ATOM 848 C CA . ASP A 1 99 ? -40.601 -1.217 47.958 1.00 68.25 99 ASP A CA 1
ATOM 849 C C . ASP A 1 99 ? -39.909 0.048 48.490 1.00 68.25 99 ASP A C 1
ATOM 851 O O . ASP A 1 99 ? -40.559 0.937 49.041 1.00 68.25 99 ASP A O 1
ATOM 855 N N . GLN A 1 100 ? -38.607 0.202 48.220 1.00 66.00 100 GLN A N 1
ATOM 856 C CA . GLN A 1 100 ? -37.847 1.398 48.595 1.00 66.00 100 GLN A CA 1
ATOM 857 C C . GLN A 1 100 ? -38.313 2.673 47.866 1.00 66.00 100 GLN A C 1
ATOM 859 O O . GLN A 1 100 ? -38.176 3.768 48.412 1.00 66.00 100 GLN A O 1
ATOM 864 N N . TYR A 1 101 ? -38.833 2.565 46.640 1.00 59.59 101 TYR A N 1
ATOM 865 C CA . TYR A 1 101 ? -39.366 3.703 45.877 1.00 59.59 101 TYR A CA 1
ATOM 866 C C . TYR A 1 101 ? -40.859 3.964 46.116 1.00 59.59 101 TYR A C 1
ATOM 868 O O . TYR A 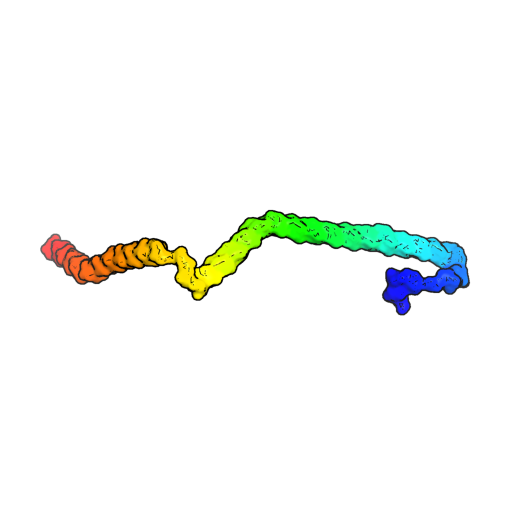1 101 ? -41.328 5.059 45.800 1.00 59.59 101 TYR A O 1
ATOM 876 N N . TYR A 1 102 ? -41.598 3.004 46.671 1.00 58.72 102 TYR A N 1
ATOM 877 C CA . TYR A 1 102 ? -43.018 3.153 46.994 1.00 58.72 102 TYR A CA 1
ATOM 878 C C . TYR A 1 102 ? -43.222 4.053 48.233 1.00 58.72 102 TYR A C 1
ATOM 880 O O . TYR A 1 102 ? -44.043 4.969 48.214 1.00 58.72 102 TYR A O 1
ATOM 888 N N . ASP A 1 103 ? -42.382 3.880 49.258 1.00 62.12 103 ASP A N 1
ATOM 889 C CA . ASP A 1 103 ? -42.428 4.590 50.554 1.00 62.12 103 ASP A CA 1
ATOM 890 C C . ASP A 1 103 ? -42.248 6.139 50.468 1.00 62.12 103 ASP A C 1
ATOM 892 O O . ASP A 1 103 ? -42.981 6.912 51.102 1.00 62.12 103 ASP A O 1
ATOM 896 N N . PRO A 1 104 ? -41.328 6.679 49.638 1.00 61.41 104 PRO A N 1
ATOM 897 C CA . PRO A 1 104 ? -41.137 8.126 49.500 1.00 61.41 104 PRO A CA 1
ATOM 898 C C . PRO A 1 104 ? -42.276 8.842 48.764 1.00 61.41 104 PRO A C 1
ATOM 900 O O . PRO A 1 104 ? -42.436 10.051 48.933 1.00 61.41 104 PRO A O 1
ATOM 903 N N . ILE A 1 105 ? -43.027 8.130 47.916 1.00 63.44 105 ILE A N 1
ATOM 904 C CA . ILE A 1 105 ? -44.108 8.712 47.108 1.00 63.44 105 ILE A CA 1
ATOM 905 C C . ILE A 1 105 ? -45.389 8.826 47.944 1.00 63.44 105 ILE A C 1
ATOM 907 O O . ILE A 1 105 ? -46.068 9.848 47.859 1.00 63.44 105 ILE A O 1
ATOM 911 N N . GLU A 1 106 ? -45.690 7.842 48.798 1.00 66.81 106 GLU A N 1
ATOM 912 C CA . GLU A 1 106 ? -46.836 7.915 49.719 1.00 66.81 106 GLU A CA 1
ATOM 913 C C . GLU A 1 106 ? -46.622 8.908 50.868 1.00 66.81 106 GLU A C 1
ATOM 915 O O . GLU A 1 106 ? -47.580 9.548 51.283 1.00 66.81 106 GLU A O 1
ATOM 920 N N . SER A 1 107 ? -45.382 9.115 51.332 1.00 68.38 107 SER A N 1
ATOM 921 C CA . SER A 1 107 ? -45.058 10.094 52.391 1.00 68.38 107 SER A CA 1
ATOM 922 C C . SER A 1 107 ? -44.905 11.541 51.894 1.00 68.38 107 SER A C 1
ATOM 924 O O . SER A 1 107 ? -44.569 12.450 52.661 1.00 68.38 107 SER A O 1
ATOM 926 N N . PHE A 1 108 ? -45.128 11.784 50.600 1.00 76.62 108 PHE A N 1
ATOM 927 C CA . PHE A 1 108 ? -45.048 13.114 49.996 1.00 76.62 108 PHE A CA 1
ATOM 928 C C . PHE A 1 108 ? -46.111 14.110 50.512 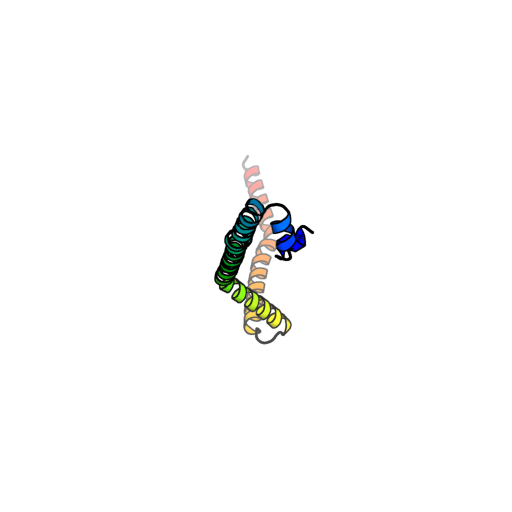1.00 76.62 108 PHE A C 1
ATOM 930 O O . PHE A 1 108 ? -45.729 15.244 50.812 1.00 76.62 108 PHE A O 1
ATOM 937 N N . PRO A 1 109 ? -47.400 13.738 50.672 1.00 77.31 109 PRO A N 1
ATOM 938 C CA . PRO A 1 109 ? -48.423 14.620 51.237 1.00 77.31 109 PRO A CA 1
ATOM 939 C C . PRO A 1 109 ? -48.076 15.044 52.669 1.00 77.31 109 PRO A C 1
ATOM 941 O O . PRO A 1 109 ? -48.067 16.235 52.964 1.00 77.31 109 PRO A O 1
ATOM 944 N N . ASP A 1 110 ? -47.637 14.100 53.508 1.00 79.06 110 ASP A N 1
ATOM 945 C CA . ASP A 1 110 ? -47.268 14.371 54.904 1.00 79.06 110 ASP A CA 1
ATOM 946 C C . ASP A 1 110 ? -46.093 15.357 55.020 1.00 79.06 110 ASP A C 1
ATOM 948 O O . ASP A 1 110 ? -46.025 16.175 55.941 1.00 79.06 110 ASP A O 1
ATOM 952 N N . LYS A 1 111 ? -45.145 15.312 54.072 1.00 79.06 111 LYS A N 1
ATOM 953 C CA . LYS A 1 111 ? -44.030 16.272 54.007 1.00 79.06 111 LYS A CA 1
ATOM 954 C C . LYS A 1 111 ? -44.492 17.670 53.594 1.00 79.06 111 LYS A C 1
ATOM 956 O O . LYS A 1 111 ? -43.913 18.651 54.063 1.00 79.06 111 LYS A O 1
ATOM 961 N N . ILE A 1 112 ? -45.504 17.772 52.731 1.00 83.12 112 ILE A N 1
ATOM 962 C CA . ILE A 1 112 ? -46.120 19.056 52.372 1.00 83.12 112 ILE A CA 1
ATOM 963 C C . ILE A 1 112 ? -46.864 19.630 53.577 1.00 83.12 112 ILE A C 1
ATOM 965 O O . ILE A 1 112 ? -46.682 20.808 53.883 1.00 83.12 112 ILE A O 1
ATOM 969 N N . ASP A 1 113 ? -47.608 18.801 54.306 1.00 84.62 113 ASP A N 1
ATOM 970 C CA . ASP A 1 113 ? -48.328 19.228 55.506 1.00 84.62 113 ASP A CA 1
ATOM 971 C C . ASP A 1 113 ? -47.360 19.716 56.596 1.00 84.62 113 ASP A C 1
ATOM 973 O O . ASP A 1 113 ? -47.556 20.792 57.160 1.00 84.62 113 ASP A O 1
ATOM 977 N N . GLN A 1 114 ? -46.235 19.020 56.813 1.00 83.00 114 GLN A N 1
ATOM 978 C CA . GLN A 1 114 ? -45.176 19.481 57.725 1.00 83.00 114 GLN A CA 1
ATOM 979 C C . GLN A 1 114 ? -44.559 20.824 57.311 1.00 83.00 114 GLN A C 1
ATOM 981 O O . GLN A 1 114 ? -44.250 21.660 58.166 1.00 83.00 114 GLN A O 1
ATOM 986 N N . LEU A 1 115 ? -44.365 21.044 56.008 1.00 85.31 115 LEU A N 1
ATOM 987 C CA . LEU A 1 115 ? -43.859 22.312 55.486 1.00 85.31 115 LEU A CA 1
ATOM 988 C C . LEU A 1 115 ? -44.860 23.447 55.717 1.00 85.31 115 LEU A C 1
ATOM 990 O O . LEU A 1 115 ? -44.459 24.507 56.197 1.00 85.31 115 LEU A O 1
ATOM 994 N N . LEU A 1 116 ? -46.144 23.223 55.440 1.00 84.81 116 LEU A N 1
ATOM 995 C CA . LEU A 1 116 ? -47.204 24.206 55.676 1.00 84.81 116 LEU A CA 1
ATOM 996 C C . LEU A 1 116 ? -47.343 24.545 57.164 1.00 84.81 116 LEU A C 1
ATOM 998 O O . LEU A 1 116 ? -47.403 25.723 57.517 1.00 84.81 116 LEU A O 1
ATOM 1002 N N . ASP A 1 117 ? -47.280 23.544 58.039 1.00 87.12 117 ASP A N 1
ATOM 1003 C CA . ASP A 1 117 ? -47.292 23.739 59.489 1.00 87.12 117 ASP A CA 1
ATOM 1004 C C . ASP A 1 117 ? -46.084 24.534 59.983 1.00 87.12 117 ASP A C 1
ATOM 1006 O O . ASP A 1 117 ? -46.208 25.359 60.889 1.00 87.12 117 ASP A O 1
ATOM 1010 N N . SER A 1 118 ? -44.903 24.301 59.405 1.00 82.88 118 SER A N 1
ATOM 1011 C CA . SER A 1 118 ? -43.702 25.069 59.747 1.00 82.88 118 SER A CA 1
ATOM 1012 C C . SER A 1 118 ? -43.805 26.527 59.289 1.00 82.88 118 SER A C 1
ATOM 1014 O O . SER A 1 118 ? -43.386 27.428 60.014 1.00 82.88 118 SER A O 1
ATOM 1016 N N . LEU A 1 119 ? -44.429 26.770 58.134 1.00 83.00 119 LEU A N 1
ATOM 1017 C CA . LEU A 1 119 ? -44.661 28.103 57.582 1.00 83.00 119 LEU A CA 1
ATOM 1018 C C . LEU A 1 119 ? -45.670 28.892 58.420 1.00 83.00 119 LEU A C 1
ATOM 1020 O O . LEU A 1 119 ? -45.395 30.035 58.782 1.00 83.00 119 LEU A O 1
ATOM 1024 N N . ASN A 1 120 ? -46.789 28.270 58.794 1.00 82.88 120 ASN A N 1
ATOM 1025 C CA . ASN A 1 120 ? -47.788 28.890 59.667 1.00 82.88 120 ASN A CA 1
ATOM 1026 C C . ASN A 1 120 ? -47.198 29.245 61.035 1.00 82.88 120 ASN A C 1
ATOM 1028 O O . ASN A 1 120 ? -47.422 30.345 61.532 1.00 82.88 120 ASN A O 1
ATOM 1032 N N . ARG A 1 121 ? -46.351 28.376 61.598 1.00 82.12 121 ARG A N 1
ATOM 1033 C CA . ARG A 1 121 ? -45.675 28.636 62.879 1.00 82.12 121 ARG A CA 1
ATOM 1034 C C . ARG A 1 121 ? -44.749 29.852 62.845 1.00 82.12 121 ARG A C 1
ATOM 1036 O O . ARG A 1 121 ? -44.585 30.523 63.856 1.00 82.12 121 ARG A O 1
ATOM 1043 N N . VAL A 1 122 ? -44.117 30.110 61.701 1.00 77.62 122 VAL A N 1
ATOM 1044 C CA . VAL A 1 122 ? -43.227 31.264 61.504 1.00 77.62 122 VAL A CA 1
ATOM 1045 C C . VAL A 1 122 ? -44.026 32.539 61.221 1.00 77.62 122 VAL A C 1
ATOM 1047 O O . VAL A 1 122 ? -43.613 33.617 61.638 1.00 77.62 122 VAL A O 1
ATOM 1050 N N . LEU A 1 123 ? -45.173 32.424 60.549 1.00 69.44 123 LEU A N 1
ATOM 1051 C CA . LEU A 1 123 ? -46.062 33.549 60.256 1.00 69.44 123 LEU A CA 1
ATOM 1052 C C . LEU A 1 123 ? -46.887 34.009 61.468 1.00 69.44 123 LEU A C 1
ATOM 1054 O O . LEU A 1 123 ? -47.205 35.186 61.538 1.00 69.44 123 LEU A O 1
ATOM 1058 N N . GLU A 1 124 ? -47.191 33.132 62.430 1.00 63.94 124 GLU A N 1
ATOM 1059 C CA . GLU A 1 124 ? -47.887 33.497 63.680 1.00 63.94 124 GLU A CA 1
ATOM 1060 C C . GLU A 1 124 ? -46.981 34.162 64.737 1.00 63.94 124 GLU A C 1
ATOM 1062 O O . GLU A 1 124 ? -47.477 34.661 65.746 1.00 63.94 124 GLU A O 1
ATOM 1067 N N . TYR A 1 125 ? -45.658 34.170 64.533 1.00 57.75 125 TYR A N 1
ATOM 1068 C CA . TYR A 1 125 ? -44.678 34.753 65.464 1.00 57.75 125 TYR A CA 1
ATOM 1069 C C . TYR A 1 125 ? -44.143 36.134 65.018 1.00 57.75 125 TYR A C 1
ATOM 1071 O O . TYR A 1 125 ? -43.188 36.640 65.613 1.00 57.75 125 TYR A O 1
ATOM 1079 N N . ASN A 1 126 ? -44.758 36.732 63.989 1.00 48.12 126 ASN A N 1
ATOM 1080 C CA . ASN A 1 126 ? -44.578 38.113 63.509 1.00 48.12 126 ASN A CA 1
ATOM 1081 C C . ASN A 1 126 ? -45.922 38.854 63.542 1.00 48.12 126 ASN A C 1
ATOM 1083 O O . ASN A 1 126 ? -45.892 40.101 63.627 1.00 48.12 126 ASN A O 1
#

Sequence (126 aa):
MLFEMTLMKFDVYQLLDADPILGPICFSLFIFTIVFVCMTMFITIISDNFRVVRNNLKFNHNHDQQIVRFMFNKVQRWTKIGHDDQWREYEERDQQMRDQYYDPIESFPDKIDQLLDSLNRVLEYN

Organism: NCBI:txid433720

Radius of gyration: 40.57 Å; chains: 1; bounding box: 72×61×100 Å

Foldseek 3Di:
DVVCVLVVPDDLVVQCVVPVPVSVVVVVVVCCCSVPVVVVVVVVVVVVVVVVVVVVVVVCVVVVVVVVVVVVVVVCVVVVPDDVVVVVVVVVVVVVVVVVVVVVVVCVVVVVVVVVVVVVVVVVVD